Protein AF-A0A4Q3UJ31-F1 (afdb_monomer)

Sequence (170 aa):
MLLWTSIRQKPSNPGSFFPKKVISSENNRYTQAMNKKIKTLLQYLFFFCLGFFFVWLSVKDINKEEWLQIRYAIENARYYLIIPVFIILGLGHYVRALRWRLLMEPLGYHPKKANTFFAVMIGYLANQGVPRLGEVLKCTVLAKYEKIPADKLVGTIILERLI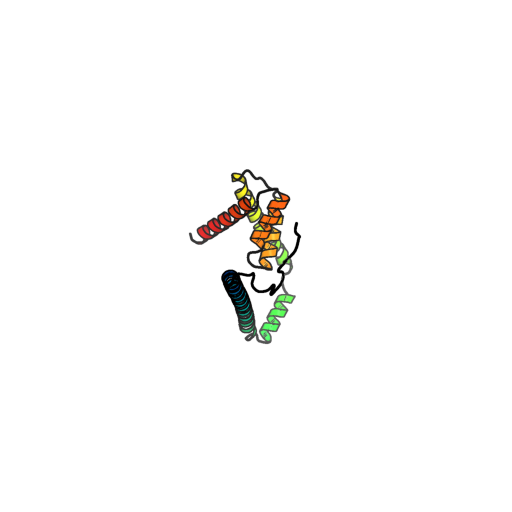DAVTLLI

Structure (mmCIF, N/CA/C/O backbone):
data_AF-A0A4Q3UJ31-F1
#
_entry.id   AF-A0A4Q3UJ31-F1
#
loop_
_atom_site.group_PDB
_atom_site.id
_atom_site.type_symbol
_atom_site.label_atom_id
_atom_site.label_alt_id
_atom_site.label_comp_id
_atom_site.label_asym_id
_atom_site.label_entity_id
_atom_site.label_seq_id
_atom_site.pdbx_PDB_ins_code
_atom_site.Cartn_x
_atom_site.Cartn_y
_atom_site.Cartn_z
_atom_site.occupancy
_atom_site.B_iso_or_equiv
_atom_site.auth_seq_id
_atom_site.auth_comp_id
_atom_site.auth_asym_id
_atom_site.auth_atom_id
_atom_site.pdbx_PDB_model_num
ATOM 1 N N . MET A 1 1 ? -59.713 -67.889 8.100 1.00 39.12 1 MET A N 1
ATOM 2 C CA . MET A 1 1 ? -60.122 -67.789 6.682 1.00 39.12 1 MET A CA 1
ATOM 3 C C . MET A 1 1 ? -59.987 -66.320 6.291 1.00 39.12 1 MET A C 1
ATOM 5 O O . MET A 1 1 ? -60.743 -65.537 6.828 1.00 39.12 1 MET A O 1
ATOM 9 N N . LEU A 1 2 ? -59.018 -65.813 5.530 1.00 38.25 2 LEU A N 1
ATOM 10 C CA . LEU A 1 2 ? -57.903 -66.335 4.733 1.00 38.25 2 LEU A CA 1
ATOM 11 C C . LEU A 1 2 ? -56.845 -65.199 4.629 1.00 38.25 2 LEU A C 1
ATOM 13 O O . LEU A 1 2 ? -57.231 -64.051 4.455 1.00 38.25 2 LEU A O 1
ATOM 17 N N . LEU A 1 3 ? -55.558 -65.558 4.771 1.00 36.31 3 LEU A N 1
ATOM 18 C CA . LEU A 1 3 ? -54.367 -65.134 3.990 1.00 36.31 3 LEU A CA 1
ATOM 19 C C . LEU A 1 3 ? -54.244 -63.648 3.569 1.00 36.31 3 LEU A C 1
ATOM 21 O O . LEU A 1 3 ? -55.050 -63.133 2.810 1.00 36.31 3 LEU A O 1
ATOM 25 N N . TRP A 1 4 ? -53.251 -62.878 4.033 1.00 32.59 4 TRP A N 1
ATOM 26 C CA . TRP A 1 4 ? -51.834 -62.889 3.600 1.00 32.59 4 TRP A CA 1
ATOM 27 C C . TRP A 1 4 ? -51.650 -62.925 2.068 1.00 32.59 4 TRP A C 1
ATOM 29 O O . TRP A 1 4 ? -51.884 -63.959 1.456 1.00 32.59 4 TRP A O 1
ATOM 39 N N . THR A 1 5 ? -51.194 -61.822 1.455 1.00 38.75 5 THR A N 1
ATOM 40 C CA . THR A 1 5 ? -49.964 -61.714 0.628 1.00 38.75 5 THR A CA 1
ATOM 41 C C . THR A 1 5 ? -50.018 -60.543 -0.362 1.00 38.75 5 THR A C 1
ATOM 43 O O . THR A 1 5 ? -50.982 -60.390 -1.091 1.00 38.75 5 THR A O 1
ATOM 46 N N . SER A 1 6 ? -48.904 -59.797 -0.410 1.00 41.00 6 SER A N 1
ATOM 47 C CA . SER A 1 6 ? -48.210 -59.311 -1.619 1.00 41.00 6 SER A CA 1
ATOM 48 C C . SER A 1 6 ? -49.030 -58.468 -2.615 1.00 41.00 6 SER A C 1
ATOM 50 O O . SER A 1 6 ? -50.024 -58.897 -3.172 1.00 41.00 6 SER A O 1
ATOM 52 N N . ILE A 1 7 ? -48.606 -57.260 -2.974 1.00 42.78 7 ILE A N 1
ATOM 53 C CA . ILE A 1 7 ? -47.451 -57.094 -3.859 1.00 42.78 7 ILE A CA 1
ATOM 54 C C . ILE A 1 7 ? -46.711 -55.797 -3.511 1.00 42.78 7 ILE A C 1
ATOM 56 O O . ILE A 1 7 ? -47.219 -54.686 -3.654 1.00 42.78 7 ILE A O 1
ATOM 60 N N . ARG A 1 8 ? -45.444 -55.962 -3.112 1.00 42.72 8 ARG A N 1
ATOM 61 C CA . ARG A 1 8 ? -44.407 -54.951 -3.320 1.00 42.72 8 ARG A CA 1
ATOM 62 C C . ARG A 1 8 ? -44.286 -54.726 -4.827 1.00 42.72 8 ARG A C 1
ATOM 64 O O . ARG A 1 8 ? -43.885 -55.647 -5.532 1.00 42.72 8 ARG A O 1
ATOM 71 N N . GLN A 1 9 ? -44.521 -53.511 -5.309 1.00 40.94 9 GLN A N 1
ATOM 72 C CA . GLN A 1 9 ? -43.901 -53.066 -6.555 1.00 40.94 9 GLN A CA 1
ATOM 73 C C . GLN A 1 9 ? -42.792 -52.064 -6.241 1.00 40.94 9 GLN A C 1
ATOM 75 O O . GLN A 1 9 ? -43.018 -50.902 -5.922 1.00 40.94 9 GLN A O 1
ATOM 80 N N . LYS A 1 10 ? -41.561 -52.555 -6.334 1.00 45.75 10 LYS A N 1
ATOM 81 C CA . LYS A 1 10 ? -40.359 -51.788 -6.669 1.00 45.75 10 LYS A CA 1
ATOM 82 C C . LYS A 1 10 ? -39.492 -52.736 -7.509 1.00 45.75 10 LYS A C 1
ATOM 84 O O . LYS A 1 10 ? -39.536 -53.931 -7.218 1.00 45.75 10 LYS A O 1
ATOM 89 N N . PRO A 1 11 ? -38.628 -52.275 -8.428 1.00 52.34 11 PRO A N 1
ATOM 90 C CA . PRO A 1 11 ? -38.456 -50.930 -8.983 1.00 52.34 11 PRO A CA 1
ATOM 91 C C . PRO A 1 11 ? -38.447 -50.937 -10.531 1.00 52.34 11 PRO A C 1
ATOM 93 O O . PRO A 1 11 ? -37.959 -51.875 -11.152 1.00 52.34 11 PRO A O 1
ATOM 96 N N . SER A 1 12 ? -38.856 -49.852 -11.188 1.00 42.66 12 SER A N 1
ATOM 97 C CA . SER A 1 12 ? -38.377 -49.596 -12.550 1.00 42.66 12 SER A CA 1
ATOM 98 C C . SER A 1 12 ? -38.102 -48.109 -12.749 1.00 42.66 12 SER A C 1
ATOM 100 O O . SER A 1 12 ? -38.980 -47.256 -12.690 1.00 42.66 12 SER A O 1
ATOM 102 N N . ASN A 1 13 ? -36.818 -47.850 -12.987 1.00 43.75 13 ASN A N 1
ATOM 103 C CA . ASN A 1 13 ? -36.200 -46.593 -13.382 1.00 43.75 13 ASN A CA 1
ATOM 104 C C . ASN A 1 13 ? -35.876 -45.578 -12.256 1.00 43.75 13 ASN A C 1
ATOM 106 O O . ASN A 1 13 ? -36.685 -44.707 -11.945 1.00 43.75 13 ASN A O 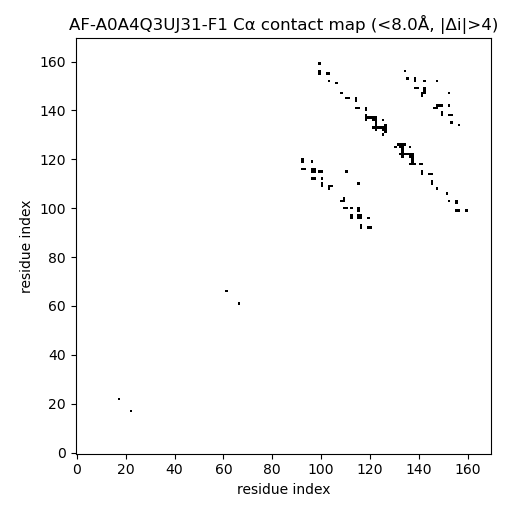1
ATOM 110 N N . PRO A 1 14 ? -34.652 -45.598 -11.685 1.00 45.78 14 PRO A N 1
ATOM 111 C CA . PRO A 1 14 ? -34.193 -44.545 -10.771 1.00 45.78 14 PRO A CA 1
ATOM 112 C C . PRO A 1 14 ? -33.984 -43.172 -11.454 1.00 45.78 14 PRO A C 1
ATOM 114 O O . PRO A 1 14 ? -33.621 -42.213 -10.781 1.00 45.78 14 PRO A O 1
ATOM 117 N N . GLY A 1 15 ? -34.217 -43.051 -12.769 1.00 52.56 15 GLY A N 1
ATOM 118 C CA . GLY A 1 15 ? -33.970 -41.829 -13.543 1.00 52.56 15 GLY A CA 1
ATOM 119 C C . GLY A 1 15 ? -35.148 -40.858 -13.716 1.00 52.56 15 GLY A C 1
ATOM 120 O O . GLY A 1 15 ? -34.935 -39.755 -14.209 1.00 52.56 15 GLY A O 1
ATOM 121 N N . SER A 1 16 ? -36.384 -41.216 -13.345 1.00 49.03 16 SER A N 1
ATOM 122 C CA . SER A 1 16 ? -37.581 -40.400 -13.650 1.00 49.03 16 SER A CA 1
ATOM 123 C C . SER A 1 16 ? -38.073 -39.510 -12.501 1.00 49.03 16 SER A C 1
ATOM 125 O O . SER A 1 16 ? -39.043 -38.774 -12.673 1.00 49.03 16 SER A O 1
ATOM 127 N N . PHE A 1 17 ? -37.412 -39.545 -11.339 1.00 56.72 17 PHE A N 1
ATOM 128 C CA . PHE A 1 17 ? -37.858 -38.822 -10.141 1.00 56.72 17 PHE A CA 1
ATOM 129 C C . PHE A 1 17 ? -37.422 -37.344 -10.096 1.00 56.72 17 PHE A C 1
ATOM 131 O O . PHE A 1 17 ? -37.878 -36.593 -9.237 1.00 56.72 17 PHE A O 1
ATOM 138 N N . PHE A 1 18 ? -36.567 -36.889 -11.019 1.00 58.03 18 PHE A N 1
ATOM 139 C CA . PHE A 1 18 ? -36.140 -35.488 -11.063 1.00 58.03 18 PHE A CA 1
ATOM 140 C C . PHE A 1 18 ? -37.039 -34.661 -11.999 1.00 58.03 18 PHE A C 1
ATOM 142 O O . PHE A 1 18 ? -37.102 -34.940 -13.200 1.00 58.03 18 PHE A O 1
ATOM 149 N N . PRO A 1 19 ? -37.734 -33.620 -11.501 1.00 59.00 19 PRO A N 1
ATOM 150 C CA . PRO A 1 19 ? -38.608 -32.800 -12.333 1.00 59.00 19 PRO A CA 1
ATOM 151 C C . PRO A 1 19 ? -37.794 -32.056 -13.404 1.00 59.00 19 PRO A C 1
ATOM 153 O O . PRO A 1 19 ? -36.854 -31.329 -13.084 1.00 59.00 19 PRO A O 1
ATOM 156 N N . LYS A 1 20 ? -38.194 -32.169 -14.684 1.00 62.59 20 LYS A N 1
ATOM 157 C CA . LYS A 1 20 ? -37.546 -31.504 -15.844 1.00 62.59 20 LYS A CA 1
ATOM 158 C C . LYS A 1 20 ? -37.253 -30.009 -15.626 1.00 62.59 20 LYS A C 1
ATOM 160 O O . LYS A 1 20 ? -36.272 -29.498 -16.155 1.00 62.59 20 LYS A O 1
ATOM 165 N N . LYS A 1 21 ? -38.076 -29.319 -14.826 1.00 59.28 21 LYS A N 1
ATOM 166 C CA . LYS A 1 21 ? -37.922 -27.894 -14.481 1.00 59.28 21 LYS A CA 1
ATOM 167 C C . LYS A 1 21 ? -36.679 -27.60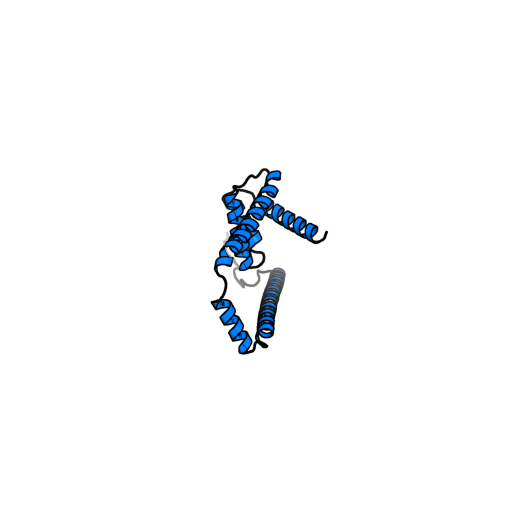7 -13.625 1.00 59.28 21 LYS A C 1
ATOM 169 O O . LYS A 1 21 ? -36.052 -26.563 -13.788 1.00 59.28 21 LYS A O 1
ATOM 174 N N . VAL A 1 22 ? -36.301 -28.534 -12.742 1.00 62.00 22 VAL A N 1
ATOM 175 C CA . VAL A 1 22 ? -35.076 -28.427 -11.933 1.00 62.00 22 VAL A CA 1
ATOM 176 C C . VAL A 1 22 ? -33.855 -28.606 -12.833 1.00 62.00 22 VAL A C 1
ATOM 178 O O . VAL A 1 22 ? -32.977 -27.746 -12.822 1.00 62.00 22 VAL A O 1
ATOM 181 N N . ILE A 1 23 ? -33.883 -29.604 -13.723 1.00 62.88 23 ILE A N 1
ATOM 182 C CA . ILE A 1 23 ? -32.808 -29.877 -14.692 1.00 62.88 23 ILE A CA 1
ATOM 183 C C . ILE A 1 23 ? -32.596 -28.686 -15.646 1.00 62.88 23 ILE A C 1
ATOM 185 O O . ILE A 1 23 ? -31.458 -28.291 -15.896 1.00 62.88 23 ILE A O 1
ATOM 189 N N . SER A 1 24 ? -33.666 -28.045 -16.143 1.00 63.03 24 SER A N 1
ATOM 190 C CA . SER A 1 24 ? -33.537 -26.853 -17.000 1.00 63.03 24 SER A CA 1
ATOM 191 C C . SER A 1 24 ? -32.997 -25.630 -16.251 1.00 63.03 24 SER A C 1
ATOM 193 O O . SER A 1 24 ? -32.257 -24.834 -16.828 1.00 63.03 24 SER A O 1
ATOM 195 N N . SER A 1 25 ? -33.353 -25.470 -14.970 1.00 65.94 25 SER A N 1
ATOM 196 C CA . SER A 1 25 ? -32.838 -24.377 -14.133 1.00 65.94 25 SER A CA 1
ATOM 197 C C . SER A 1 25 ? -31.356 -24.560 -13.801 1.00 65.94 25 SER A C 1
ATOM 199 O O . SER A 1 25 ? -30.590 -23.598 -13.846 1.00 65.94 25 SER A O 1
ATOM 201 N N . GLU A 1 26 ? -30.936 -25.802 -13.550 1.00 70.31 26 GLU A N 1
ATOM 202 C CA . GLU A 1 26 ? -29.541 -26.150 -13.324 1.00 70.31 26 GLU A CA 1
ATOM 203 C C . GLU A 1 26 ? -28.719 -25.954 -14.594 1.00 70.31 26 GLU A C 1
ATOM 205 O O . GLU A 1 26 ? -27.729 -25.227 -14.542 1.00 70.31 26 GLU A O 1
ATOM 210 N N . ASN A 1 27 ? -29.163 -26.475 -15.746 1.00 70.06 27 ASN A N 1
ATOM 211 C CA . ASN A 1 27 ? -28.469 -26.271 -17.024 1.00 70.06 27 ASN A CA 1
ATOM 212 C C . ASN A 1 27 ? -28.276 -24.785 -17.351 1.00 70.06 27 ASN A C 1
ATOM 214 O O . ASN A 1 27 ? -27.161 -24.381 -17.668 1.00 70.06 27 ASN A O 1
ATOM 218 N N . ASN A 1 28 ? -29.309 -23.949 -17.196 1.00 74.94 28 ASN A N 1
ATOM 219 C CA . ASN A 1 28 ? -29.184 -22.509 -17.446 1.00 74.94 28 ASN A CA 1
ATOM 220 C C . ASN A 1 28 ? -28.192 -21.838 -16.471 1.00 74.94 28 ASN A C 1
ATOM 222 O O . ASN A 1 28 ? -27.386 -20.994 -16.868 1.00 74.94 28 ASN A O 1
ATOM 226 N N . ARG A 1 29 ? -28.169 -22.270 -15.201 1.00 71.25 29 ARG A N 1
ATOM 227 C CA . ARG A 1 29 ? -27.199 -21.802 -14.197 1.00 71.25 29 ARG A CA 1
ATOM 228 C C . ARG A 1 29 ? -25.763 -22.218 -14.548 1.00 71.25 29 ARG A C 1
ATOM 230 O O . ARG A 1 29 ? -24.850 -21.407 -14.385 1.00 71.25 29 ARG A O 1
ATOM 237 N N . TYR A 1 30 ? -25.555 -23.428 -15.075 1.00 69.19 30 TYR A N 1
ATOM 238 C CA . TYR A 1 30 ? -24.246 -23.898 -15.548 1.00 69.19 30 TYR A CA 1
ATOM 239 C C . TYR A 1 30 ? -23.771 -23.130 -16.786 1.00 69.19 30 TYR A C 1
ATOM 241 O O . TYR A 1 30 ? -22.635 -22.651 -16.799 1.00 69.19 30 TYR A O 1
ATOM 249 N N . THR A 1 31 ? -24.627 -22.928 -17.792 1.00 74.81 31 THR A N 1
ATOM 250 C CA . THR A 1 31 ? -24.278 -22.150 -18.994 1.00 74.81 31 THR A CA 1
ATOM 251 C C . THR A 1 31 ? -23.951 -20.698 -18.638 1.00 74.81 31 THR A C 1
ATOM 253 O O . THR A 1 31 ? -22.974 -20.132 -19.134 1.00 74.81 31 THR A O 1
ATOM 256 N N . GLN A 1 32 ? -24.706 -20.100 -17.712 1.00 73.62 32 GLN A N 1
ATOM 257 C CA . GLN A 1 32 ? -24.445 -18.746 -17.227 1.00 73.62 32 GLN A CA 1
ATOM 258 C C . GLN A 1 32 ? -23.120 -18.656 -16.451 1.00 73.62 32 GLN A C 1
ATOM 260 O O . GLN A 1 32 ? -22.361 -17.702 -16.638 1.00 73.62 32 GLN A O 1
ATOM 265 N N . ALA A 1 33 ? -22.808 -19.643 -15.605 1.00 74.69 33 ALA A N 1
ATOM 266 C CA . ALA A 1 33 ? -21.546 -19.697 -14.869 1.00 74.69 33 ALA A CA 1
ATOM 267 C C . ALA A 1 33 ? -20.333 -19.891 -15.799 1.00 74.69 33 ALA A C 1
ATOM 269 O O . ALA A 1 33 ? -19.315 -19.220 -15.621 1.00 74.69 33 ALA A O 1
ATOM 270 N N . MET A 1 34 ? -20.448 -20.749 -16.817 1.00 79.81 34 MET A N 1
ATOM 271 C CA . MET A 1 34 ? -19.393 -20.980 -17.811 1.00 79.81 34 MET A CA 1
ATOM 272 C C . MET A 1 34 ? -19.126 -19.735 -18.664 1.00 79.81 34 MET A C 1
ATOM 274 O O . MET A 1 34 ? -17.974 -19.333 -18.808 1.00 79.81 34 MET A O 1
ATOM 278 N N . ASN A 1 35 ? -20.173 -19.049 -19.133 1.00 83.50 35 ASN A N 1
ATOM 279 C CA . ASN A 1 35 ? -20.022 -17.794 -19.877 1.00 83.50 35 ASN A CA 1
ATOM 280 C C . ASN A 1 35 ? -19.365 -16.685 -19.046 1.00 83.50 35 ASN A C 1
ATOM 282 O O . ASN A 1 35 ? -18.563 -15.919 -19.578 1.00 83.50 35 ASN A O 1
ATOM 286 N N . LYS A 1 36 ? -19.658 -16.602 -17.739 1.00 82.44 36 LYS A N 1
ATOM 287 C CA . LYS A 1 36 ? -18.967 -15.663 -16.839 1.00 82.44 36 LYS A CA 1
ATOM 288 C C . LYS A 1 36 ? -17.472 -15.972 -16.758 1.00 82.44 36 LYS A C 1
ATOM 290 O O . LYS A 1 36 ? -16.671 -15.066 -16.955 1.00 82.44 36 LYS A O 1
ATOM 295 N N . LYS A 1 37 ? -17.095 -17.240 -16.553 1.00 87.00 37 LYS A N 1
ATOM 296 C CA . LYS A 1 37 ? -15.683 -17.661 -16.502 1.00 87.00 37 LYS A CA 1
ATOM 297 C C . LYS A 1 37 ? -14.941 -17.385 -17.811 1.00 87.00 37 LYS A C 1
ATOM 299 O O . LYS A 1 37 ? -13.829 -16.873 -17.767 1.00 87.00 37 LYS A O 1
ATOM 304 N N . ILE A 1 38 ? -15.561 -17.670 -18.957 1.00 90.75 38 ILE A N 1
ATOM 305 C CA . ILE A 1 38 ? -14.970 -17.414 -20.281 1.00 90.75 38 ILE A CA 1
ATOM 306 C C . ILE A 1 38 ? -14.768 -15.915 -20.503 1.00 90.75 38 ILE A C 1
ATOM 308 O O . ILE A 1 38 ? -13.686 -15.506 -20.913 1.00 90.75 38 ILE A O 1
ATOM 312 N N . LYS A 1 39 ? -15.765 -15.081 -20.179 1.00 87.88 39 LYS A N 1
ATOM 313 C CA . LYS A 1 39 ? -15.624 -13.620 -20.264 1.00 87.88 39 LYS A CA 1
ATOM 314 C C . LYS A 1 39 ? -14.498 -13.107 -19.369 1.00 87.88 39 LYS A C 1
ATOM 316 O O . LYS A 1 39 ? -13.710 -12.283 -19.815 1.00 87.88 39 LYS A O 1
ATOM 321 N N . THR A 1 40 ? -14.389 -13.619 -18.144 1.00 87.00 40 THR A N 1
ATOM 322 C CA . THR A 1 40 ? -13.299 -13.268 -17.224 1.00 87.00 40 THR A CA 1
ATOM 323 C C . THR A 1 40 ? -11.932 -13.698 -17.763 1.00 87.00 40 THR A C 1
ATOM 325 O O . THR A 1 40 ? -10.993 -12.908 -17.726 1.00 87.00 40 THR A O 1
ATOM 328 N N . LEU A 1 41 ? -11.812 -14.910 -18.311 1.00 92.38 41 LEU A N 1
ATOM 329 C CA . LEU A 1 41 ? -10.567 -15.391 -18.914 1.00 92.38 41 LEU A CA 1
ATOM 330 C C . LEU A 1 41 ? -10.165 -14.543 -20.126 1.00 92.38 41 LEU A C 1
ATOM 332 O O . LEU A 1 41 ? -9.015 -14.124 -20.223 1.00 92.38 41 LEU A O 1
ATOM 336 N N . LEU A 1 42 ? -11.117 -14.250 -21.014 1.00 94.06 42 LEU A N 1
ATOM 337 C CA . LEU A 1 42 ? -10.894 -13.406 -22.185 1.00 94.06 42 LEU A CA 1
ATOM 338 C C . LEU A 1 42 ? -10.480 -11.988 -21.776 1.00 94.06 42 LEU A C 1
ATOM 340 O O . LEU A 1 42 ? -9.575 -11.419 -22.375 1.00 94.06 42 LEU A O 1
ATOM 344 N N . GLN A 1 43 ? -11.099 -11.437 -20.730 1.00 89.88 43 GLN A N 1
ATOM 345 C CA . GLN A 1 43 ? -10.739 -10.138 -20.170 1.00 89.88 43 GLN A CA 1
ATOM 346 C C . GLN A 1 43 ? -9.300 -10.136 -19.636 1.00 89.88 43 GLN A C 1
ATOM 348 O O . GLN A 1 43 ? -8.540 -9.225 -19.956 1.00 89.88 43 GLN A O 1
ATOM 353 N N . TYR A 1 44 ? -8.901 -11.150 -18.861 1.00 90.19 44 TYR A N 1
ATOM 354 C CA . TYR A 1 44 ? -7.520 -11.258 -18.381 1.00 90.19 44 TYR A CA 1
ATOM 355 C C . TYR A 1 44 ? -6.522 -11.417 -19.527 1.00 90.19 44 TYR A C 1
ATOM 357 O O . TYR A 1 44 ? -5.497 -10.739 -19.524 1.00 90.19 44 TYR A O 1
ATOM 365 N N . LEU A 1 45 ? -6.834 -12.251 -20.524 1.00 94.31 45 LEU A N 1
ATOM 366 C CA . LEU A 1 45 ? -5.984 -12.438 -21.699 1.00 94.31 45 LEU A CA 1
ATOM 367 C C . LEU A 1 45 ? -5.834 -11.134 -22.488 1.00 94.31 45 LEU A C 1
ATOM 369 O O . LEU A 1 45 ? -4.725 -10.770 -22.861 1.00 94.31 45 LEU A O 1
ATOM 373 N N . PHE A 1 46 ? -6.930 -10.401 -22.682 1.00 94.31 46 PHE A N 1
ATOM 374 C CA . PHE A 1 46 ? -6.918 -9.099 -23.337 1.00 94.31 46 PHE A CA 1
ATOM 375 C C . PHE A 1 46 ? -5.996 -8.109 -22.614 1.00 94.31 46 PHE A C 1
ATOM 377 O O . PHE A 1 46 ? -5.127 -7.522 -23.253 1.00 94.31 46 PHE A O 1
ATOM 384 N N . PHE A 1 47 ? -6.119 -7.961 -21.287 1.00 92.81 47 PHE A N 1
ATOM 385 C CA . PHE A 1 47 ? -5.228 -7.083 -20.516 1.00 92.81 47 PHE A CA 1
ATOM 386 C C . PHE A 1 47 ? -3.770 -7.547 -20.543 1.00 92.81 47 PHE A C 1
ATOM 388 O O . PHE A 1 47 ? -2.867 -6.714 -20.581 1.00 92.81 47 PHE A O 1
ATOM 395 N N . PHE A 1 48 ? -3.531 -8.857 -20.558 1.00 92.56 48 PHE A N 1
ATOM 396 C CA . PHE A 1 48 ? -2.184 -9.410 -20.643 1.00 92.56 48 PHE A CA 1
ATOM 397 C C . PHE A 1 48 ? -1.536 -9.123 -22.006 1.00 92.56 48 PHE A C 1
ATOM 399 O O . PHE A 1 48 ? -0.420 -8.609 -22.061 1.00 92.56 48 PHE A O 1
ATOM 406 N N . CYS A 1 49 ? -2.257 -9.370 -23.105 1.00 94.81 49 CYS A N 1
ATOM 407 C CA . CYS A 1 49 ? -1.816 -9.025 -24.458 1.00 94.81 49 CYS A CA 1
ATOM 408 C C . CYS A 1 49 ? -1.593 -7.520 -24.611 1.00 94.81 49 CYS A C 1
ATOM 410 O O . CYS A 1 49 ? -0.595 -7.108 -25.195 1.00 94.81 49 CYS A O 1
ATOM 412 N N . LEU A 1 50 ? -2.486 -6.702 -24.051 1.00 95.50 50 LEU A N 1
ATOM 413 C CA . LEU A 1 50 ? -2.349 -5.249 -24.053 1.00 95.50 50 LEU A CA 1
ATOM 414 C C . LEU A 1 50 ? -1.090 -4.800 -23.293 1.00 95.50 50 LEU A C 1
ATOM 416 O O . LEU A 1 50 ? -0.362 -3.935 -23.770 1.00 95.50 50 LEU A O 1
ATOM 420 N N . GLY A 1 51 ? -0.792 -5.419 -22.146 1.00 92.62 51 GLY A N 1
ATOM 421 C CA . GLY A 1 51 ? 0.443 -5.173 -21.400 1.00 92.62 51 GLY A CA 1
ATOM 422 C C . GLY A 1 51 ? 1.690 -5.523 -22.211 1.00 92.62 51 GLY A C 1
ATOM 423 O O . GLY A 1 51 ? 2.603 -4.706 -22.322 1.00 92.62 51 GLY A O 1
ATOM 424 N N . PHE A 1 52 ? 1.707 -6.698 -22.845 1.00 94.94 52 PHE A N 1
ATOM 425 C CA . PHE A 1 52 ? 2.821 -7.113 -23.701 1.00 94.94 52 PHE A CA 1
ATOM 426 C C . PHE A 1 52 ? 2.997 -6.184 -24.908 1.00 94.94 52 PHE A C 1
ATOM 428 O O . PHE A 1 52 ? 4.119 -5.828 -25.259 1.00 94.94 52 PHE A O 1
ATOM 435 N N . PHE A 1 53 ? 1.890 -5.740 -25.503 1.00 95.69 53 PHE A N 1
ATOM 436 C CA . PHE A 1 53 ? 1.891 -4.770 -26.591 1.00 95.69 53 PHE A CA 1
ATOM 437 C C . PHE A 1 53 ? 2.537 -3.442 -26.175 1.00 95.69 53 PHE A C 1
ATOM 439 O O . PHE A 1 53 ? 3.378 -2.933 -26.910 1.00 95.69 53 PHE A O 1
ATOM 446 N N . PHE A 1 54 ? 2.221 -2.908 -24.989 1.00 95.12 54 PHE A N 1
ATOM 447 C CA . PHE A 1 54 ? 2.857 -1.683 -24.490 1.00 95.12 54 PHE A CA 1
ATOM 448 C C . PHE A 1 54 ? 4.342 -1.862 -24.171 1.00 95.12 54 PHE A C 1
ATOM 450 O O . PHE A 1 54 ? 5.135 -0.973 -24.473 1.00 95.12 54 PHE A O 1
ATOM 457 N N . VAL A 1 55 ? 4.741 -3.008 -23.611 1.00 92.00 55 VAL A N 1
ATOM 458 C CA . VAL A 1 55 ? 6.163 -3.315 -23.386 1.00 92.00 55 VAL A CA 1
ATOM 459 C C . VAL A 1 55 ? 6.909 -3.387 -24.716 1.00 92.00 55 VAL A C 1
ATOM 461 O O . VAL A 1 55 ? 7.961 -2.773 -24.863 1.00 92.00 55 VAL A O 1
ATOM 464 N N . TRP A 1 56 ? 6.346 -4.075 -25.710 1.00 94.31 56 TRP A N 1
ATOM 465 C CA . TRP A 1 56 ? 6.924 -4.137 -27.049 1.00 94.31 56 TRP A CA 1
ATOM 466 C C . TRP A 1 56 ? 7.019 -2.748 -27.690 1.00 94.31 56 TRP A C 1
ATOM 468 O O . TRP A 1 56 ? 8.069 -2.396 -28.222 1.00 94.31 56 TRP A O 1
ATOM 478 N N . LEU A 1 57 ? 5.969 -1.931 -27.575 1.00 93.12 57 LEU A N 1
ATOM 479 C CA . LEU A 1 57 ? 5.958 -0.556 -28.075 1.00 93.12 57 LEU A CA 1
ATOM 480 C C . LEU A 1 57 ? 7.031 0.304 -27.395 1.00 93.12 57 LEU A C 1
ATOM 482 O O . LEU A 1 57 ? 7.658 1.111 -28.067 1.00 93.12 57 LEU A O 1
ATOM 486 N N . SER A 1 58 ? 7.281 0.098 -26.100 1.00 90.50 58 SER A N 1
ATOM 487 C CA . SER A 1 58 ? 8.319 0.818 -25.357 1.00 90.50 58 SER A CA 1
ATOM 488 C C . SER A 1 58 ? 9.744 0.379 -25.705 1.00 90.50 58 SER A C 1
ATOM 490 O O . SER A 1 58 ? 10.665 1.163 -25.507 1.00 90.50 58 SER A O 1
ATOM 492 N N . VAL A 1 59 ? 9.948 -0.865 -26.152 1.00 89.19 59 VAL A N 1
ATOM 493 C CA . VAL A 1 59 ? 11.291 -1.445 -26.347 1.00 89.19 59 VAL A CA 1
ATOM 494 C C . VAL A 1 59 ? 11.719 -1.474 -27.816 1.00 89.19 59 VAL A C 1
ATOM 496 O O . VAL A 1 59 ? 12.915 -1.457 -28.095 1.00 89.19 59 VAL A O 1
ATOM 499 N N . LYS A 1 60 ? 10.774 -1.502 -28.765 1.00 88.00 60 LYS A N 1
ATOM 500 C CA . LYS A 1 60 ? 11.072 -1.672 -30.199 1.00 88.00 60 LYS A CA 1
ATOM 501 C C . LYS A 1 60 ? 11.979 -0.582 -30.788 1.00 88.00 60 LYS A C 1
ATOM 503 O O . LYS A 1 60 ? 12.692 -0.866 -31.743 1.00 88.00 60 LYS A O 1
ATOM 508 N N . ASP A 1 61 ? 11.943 0.625 -30.223 1.00 85.12 61 ASP A N 1
ATOM 509 C CA . ASP A 1 61 ? 12.673 1.789 -30.735 1.00 85.12 61 ASP A CA 1
ATOM 510 C C . ASP A 1 61 ? 14.010 2.013 -29.998 1.00 85.12 61 ASP A C 1
ATOM 512 O O . ASP A 1 61 ? 14.736 2.943 -30.336 1.00 85.12 61 ASP A O 1
ATOM 516 N N . ILE A 1 62 ? 14.365 1.153 -29.026 1.00 85.19 62 ILE A N 1
ATOM 517 C CA . ILE A 1 62 ? 15.593 1.304 -28.232 1.00 85.19 62 ILE A CA 1
ATOM 518 C C . ILE A 1 62 ? 16.815 0.886 -29.057 1.00 85.19 62 ILE A C 1
ATOM 520 O O . ILE A 1 62 ? 17.000 -0.291 -29.386 1.00 85.19 62 ILE A O 1
ATOM 524 N N . ASN A 1 63 ? 17.694 1.842 -29.345 1.00 88.38 63 ASN A N 1
ATOM 525 C CA . ASN A 1 63 ? 18.923 1.622 -30.100 1.00 88.38 63 ASN A CA 1
ATOM 526 C C . ASN A 1 63 ? 20.079 1.116 -29.203 1.00 88.38 63 ASN A C 1
ATOM 528 O O . ASN A 1 63 ? 19.996 1.109 -27.972 1.00 88.38 63 ASN A O 1
ATOM 532 N N . LYS A 1 64 ? 21.204 0.698 -29.805 1.00 84.19 64 LYS A N 1
ATOM 533 C CA . LYS A 1 64 ? 22.378 0.187 -29.057 1.00 84.19 64 LYS A CA 1
ATOM 534 C C . LYS A 1 64 ? 22.992 1.227 -28.108 1.00 84.19 64 LYS A C 1
ATOM 536 O O . LYS A 1 64 ? 23.423 0.866 -27.016 1.00 84.19 64 LYS A O 1
ATOM 541 N N . GLU A 1 65 ? 22.995 2.497 -28.506 1.00 85.06 65 GLU A N 1
ATOM 542 C CA . GLU A 1 65 ? 23.509 3.611 -27.696 1.00 85.06 65 GLU A CA 1
ATOM 543 C C . GLU A 1 65 ? 22.652 3.866 -26.446 1.00 85.06 65 GLU A C 1
ATOM 545 O O . GLU A 1 65 ? 23.174 4.042 -25.349 1.00 85.06 65 GLU A O 1
ATOM 550 N N . GLU A 1 66 ? 21.326 3.808 -26.571 1.00 86.00 66 GLU A N 1
ATOM 551 C CA . GLU A 1 66 ? 20.407 3.977 -25.436 1.00 86.00 66 GLU A CA 1
ATOM 552 C C . GLU A 1 66 ? 20.531 2.814 -24.447 1.00 86.00 66 GLU A C 1
ATOM 554 O O . GLU A 1 66 ? 20.520 3.015 -23.234 1.00 86.00 66 GLU A O 1
ATOM 559 N N . TRP A 1 67 ? 20.756 1.597 -24.949 1.00 87.00 67 TRP A N 1
ATOM 560 C CA . TRP A 1 67 ? 21.083 0.443 -24.111 1.00 87.00 67 TRP A CA 1
ATOM 561 C C . TRP A 1 67 ? 22.362 0.643 -23.289 1.00 87.00 67 TRP A C 1
ATOM 563 O O . TRP A 1 67 ? 22.404 0.255 -22.117 1.00 87.00 67 TRP A O 1
ATOM 573 N N . LEU A 1 68 ? 23.397 1.254 -23.876 1.00 89.19 68 LEU A N 1
ATOM 574 C CA . LEU A 1 68 ? 24.627 1.605 -23.161 1.00 89.19 68 LEU A CA 1
ATOM 575 C C . LEU A 1 68 ? 24.365 2.681 -22.103 1.00 89.19 68 LEU A C 1
ATOM 577 O O . LEU A 1 68 ? 24.838 2.542 -20.975 1.00 89.19 68 LEU A O 1
ATOM 581 N N . GLN A 1 69 ? 23.555 3.694 -22.419 1.00 88.81 69 GLN A N 1
ATOM 582 C CA . GLN A 1 69 ? 23.163 4.727 -21.456 1.00 88.81 69 GLN A CA 1
ATOM 583 C C . GLN A 1 69 ? 22.371 4.153 -20.276 1.00 88.81 69 GLN A C 1
ATOM 585 O O . GLN A 1 69 ? 22.642 4.515 -19.132 1.00 88.81 69 GLN A O 1
ATOM 590 N N . ILE A 1 70 ? 21.444 3.218 -20.517 1.00 87.31 70 ILE A N 1
ATOM 591 C CA . ILE A 1 70 ? 20.685 2.540 -19.453 1.00 87.31 70 ILE A CA 1
ATOM 592 C C . ILE A 1 70 ? 21.631 1.763 -18.534 1.00 87.31 70 ILE A C 1
ATOM 594 O O . ILE A 1 70 ? 21.533 1.879 -17.312 1.00 87.31 70 ILE A O 1
ATOM 598 N N . ARG A 1 71 ? 22.575 0.997 -19.097 1.00 88.81 71 ARG A N 1
ATOM 599 C CA . ARG A 1 71 ? 23.568 0.259 -18.296 1.00 88.81 71 ARG A CA 1
ATOM 600 C C . ARG A 1 71 ? 24.440 1.199 -17.475 1.00 88.81 71 ARG A C 1
ATOM 602 O O . ARG A 1 71 ? 24.572 1.000 -16.271 1.00 88.81 71 ARG A O 1
ATOM 609 N N . TYR A 1 72 ? 24.952 2.256 -18.101 1.00 91.12 72 TYR A N 1
ATOM 610 C CA . TYR A 1 72 ? 25.751 3.269 -17.423 1.00 91.12 72 TYR A CA 1
ATOM 611 C C . TYR A 1 72 ? 24.970 3.947 -16.287 1.00 91.12 72 TYR A C 1
ATOM 613 O O . TYR A 1 72 ? 25.518 4.157 -15.205 1.00 91.12 72 TYR A O 1
ATOM 621 N N . ALA A 1 73 ? 23.686 4.251 -16.497 1.00 88.62 73 ALA A N 1
ATOM 622 C CA . ALA A 1 73 ? 22.821 4.854 -15.487 1.00 88.62 73 ALA A CA 1
ATOM 623 C C . ALA A 1 73 ? 22.572 3.926 -14.289 1.00 88.62 73 ALA A C 1
ATOM 625 O O . ALA A 1 73 ? 22.510 4.409 -13.160 1.00 88.62 73 ALA A O 1
ATOM 626 N N . ILE A 1 74 ? 22.456 2.613 -14.514 1.00 87.94 74 ILE A N 1
ATOM 627 C CA . ILE A 1 74 ? 22.314 1.618 -13.440 1.00 87.94 74 ILE A CA 1
ATOM 628 C C . ILE A 1 74 ? 23.630 1.478 -12.660 1.00 87.94 74 ILE A C 1
ATOM 630 O O . ILE A 1 74 ? 23.617 1.490 -11.430 1.00 87.94 74 ILE A O 1
ATOM 634 N N . GLU A 1 75 ? 24.774 1.397 -13.340 1.00 88.94 75 GLU A N 1
ATOM 635 C CA . GLU A 1 75 ? 26.085 1.261 -12.685 1.00 88.94 75 GLU A CA 1
ATOM 636 C C . GLU A 1 75 ? 26.471 2.509 -11.878 1.00 88.94 75 GLU A C 1
ATOM 638 O O . GLU A 1 75 ? 26.963 2.396 -10.757 1.00 88.94 75 GLU A O 1
ATOM 643 N N . ASN A 1 76 ? 26.178 3.701 -12.404 1.00 89.56 76 ASN A N 1
ATOM 644 C CA . ASN A 1 76 ? 26.469 4.982 -11.751 1.00 89.56 76 ASN A CA 1
ATOM 645 C C . ASN A 1 76 ? 25.304 5.502 -10.895 1.00 89.56 76 ASN A C 1
ATOM 647 O O . ASN A 1 76 ? 25.313 6.659 -10.455 1.00 89.56 76 ASN A O 1
ATOM 651 N N . ALA A 1 77 ? 24.285 4.671 -10.659 1.00 87.12 77 ALA A N 1
ATOM 652 C CA . ALA A 1 77 ? 23.149 5.051 -9.842 1.00 87.12 77 ALA A CA 1
ATOM 653 C C . ALA A 1 77 ? 23.609 5.413 -8.425 1.00 87.12 77 ALA A C 1
ATOM 655 O O . ALA A 1 77 ? 24.393 4.725 -7.773 1.00 87.12 77 ALA A O 1
ATOM 656 N N . ARG A 1 78 ? 23.081 6.520 -7.908 1.00 89.75 78 ARG A N 1
ATOM 657 C CA . ARG A 1 78 ? 23.372 6.998 -6.555 1.00 89.75 78 ARG A CA 1
ATOM 658 C C . ARG A 1 78 ? 22.546 6.212 -5.538 1.00 89.75 78 ARG A C 1
ATOM 660 O O . ARG A 1 78 ? 21.526 6.696 -5.056 1.00 89.75 78 ARG A O 1
ATOM 667 N N . TYR A 1 79 ? 22.992 5.005 -5.196 1.00 86.94 79 TYR A N 1
ATOM 668 C CA . TYR A 1 79 ? 22.275 4.087 -4.297 1.00 86.94 79 TYR A CA 1
ATOM 669 C C . TYR A 1 79 ? 21.954 4.679 -2.916 1.00 86.94 79 TYR A C 1
ATOM 671 O O . TYR A 1 79 ? 20.966 4.300 -2.297 1.00 86.94 79 TYR A O 1
ATOM 679 N N . TYR A 1 80 ? 22.716 5.668 -2.445 1.00 90.50 80 TYR A N 1
ATOM 680 C CA . TYR A 1 80 ? 22.420 6.373 -1.193 1.00 90.50 80 TYR A CA 1
ATOM 681 C C . TYR A 1 80 ? 21.079 7.126 -1.210 1.00 90.50 80 TYR A C 1
ATOM 683 O O . TYR A 1 80 ? 20.492 7.330 -0.151 1.00 90.50 80 TYR A O 1
ATOM 691 N N . LEU A 1 81 ? 20.551 7.487 -2.388 1.00 91.25 81 LEU A N 1
ATOM 692 C CA . LEU A 1 81 ? 19.230 8.114 -2.533 1.00 91.25 81 LEU A CA 1
ATOM 693 C C . LEU A 1 81 ? 18.077 7.160 -2.198 1.00 91.25 81 LEU A C 1
ATOM 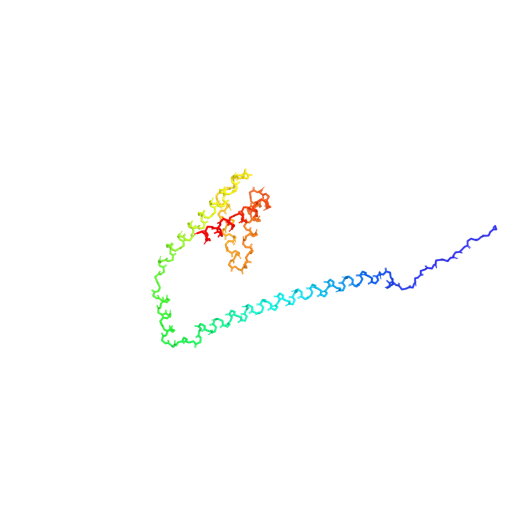695 O O . LEU A 1 81 ? 16.967 7.608 -1.923 1.00 91.25 81 LEU A O 1
ATOM 699 N N . ILE A 1 82 ? 18.331 5.852 -2.160 1.00 91.75 82 ILE A N 1
ATOM 700 C CA . ILE A 1 82 ? 17.328 4.854 -1.782 1.00 91.75 82 ILE A CA 1
ATOM 701 C C . ILE A 1 82 ? 16.893 5.062 -0.323 1.00 91.75 82 ILE A C 1
ATOM 703 O O . ILE A 1 82 ? 15.709 4.960 -0.008 1.00 91.75 82 ILE A O 1
ATOM 707 N N . ILE A 1 83 ? 17.821 5.433 0.562 1.00 93.06 83 ILE A N 1
ATOM 708 C CA . ILE A 1 83 ? 17.558 5.631 1.994 1.00 93.06 83 ILE A CA 1
ATOM 709 C C . ILE A 1 83 ? 16.486 6.712 2.243 1.00 93.06 83 ILE A C 1
ATOM 711 O O . ILE A 1 83 ? 15.461 6.387 2.848 1.00 93.06 83 ILE A O 1
ATOM 715 N N . PRO A 1 84 ? 16.639 7.971 1.776 1.00 94.12 84 PRO A N 1
ATOM 716 C CA . PRO A 1 84 ? 15.612 8.992 1.978 1.00 94.12 84 PRO A CA 1
ATOM 717 C C . PRO A 1 84 ? 14.290 8.637 1.289 1.00 94.12 84 PRO A C 1
ATOM 719 O O . PRO A 1 84 ? 13.232 8.948 1.831 1.00 94.12 84 PRO A O 1
ATOM 722 N N . VAL A 1 85 ? 14.317 7.928 0.153 1.00 93.69 85 VAL A N 1
ATOM 723 C CA . VAL A 1 85 ? 13.098 7.454 -0.524 1.00 93.69 85 VAL A CA 1
ATOM 724 C C . VAL A 1 85 ? 12.312 6.489 0.365 1.00 93.69 85 VAL A C 1
ATOM 726 O O . VAL A 1 85 ? 11.113 6.688 0.567 1.00 93.69 85 VAL A O 1
ATOM 729 N N . PHE A 1 86 ? 12.971 5.489 0.958 1.00 93.62 86 PHE A N 1
ATOM 730 C CA . PHE A 1 86 ? 12.320 4.565 1.892 1.00 93.62 86 PHE A CA 1
ATOM 731 C C . PHE A 1 86 ? 11.803 5.270 3.147 1.00 93.62 86 PHE A C 1
ATOM 733 O O . PHE A 1 86 ? 10.719 4.931 3.621 1.00 93.62 86 PHE A O 1
ATOM 740 N N . ILE A 1 87 ? 12.531 6.264 3.663 1.00 94.81 87 ILE A N 1
ATOM 741 C CA . ILE A 1 87 ? 12.088 7.052 4.822 1.00 94.81 87 ILE A CA 1
ATOM 742 C C . ILE A 1 87 ? 10.810 7.825 4.486 1.00 94.81 87 ILE A C 1
ATOM 744 O O . ILE A 1 87 ? 9.824 7.717 5.212 1.00 94.81 87 ILE A O 1
ATOM 748 N N . ILE A 1 88 ? 10.791 8.562 3.373 1.00 95.38 88 ILE A N 1
ATOM 749 C CA . ILE A 1 88 ? 9.626 9.356 2.955 1.00 95.38 88 ILE A CA 1
ATOM 750 C C . ILE A 1 88 ? 8.425 8.445 2.675 1.00 95.38 88 ILE A C 1
ATOM 752 O O . ILE A 1 88 ? 7.317 8.731 3.131 1.00 95.38 88 ILE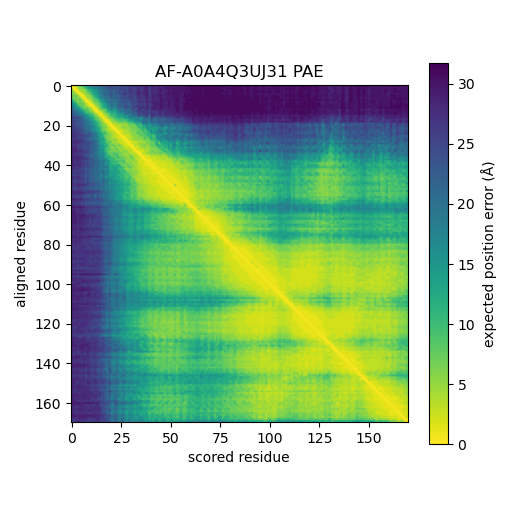 A O 1
ATOM 756 N N . LEU A 1 89 ? 8.635 7.319 1.984 1.00 93.25 89 LEU A N 1
ATOM 757 C CA . LEU A 1 89 ? 7.587 6.324 1.736 1.00 93.25 89 LEU A CA 1
ATOM 758 C C . LEU A 1 89 ? 7.046 5.743 3.045 1.00 93.25 89 LEU A C 1
ATOM 760 O O . LEU A 1 89 ? 5.832 5.721 3.255 1.00 93.25 89 LEU A O 1
ATOM 764 N N . GLY A 1 90 ? 7.934 5.311 3.943 1.00 92.94 90 GLY A N 1
ATOM 765 C CA . GLY A 1 90 ? 7.571 4.753 5.243 1.00 92.94 90 GLY A CA 1
ATOM 766 C C . GLY A 1 90 ? 6.766 5.738 6.088 1.00 92.94 90 GLY A C 1
ATOM 767 O O . GLY A 1 90 ? 5.700 5.386 6.597 1.00 92.94 90 GLY A O 1
ATOM 768 N N . LEU A 1 91 ? 7.214 6.994 6.164 1.00 93.94 91 LEU A N 1
ATOM 769 C CA . LEU A 1 91 ? 6.493 8.071 6.843 1.00 93.94 91 LEU A CA 1
ATOM 770 C C . LEU A 1 91 ? 5.134 8.345 6.191 1.00 93.94 91 LEU A C 1
ATOM 772 O O . LEU A 1 91 ? 4.133 8.460 6.897 1.00 93.94 91 LEU A O 1
ATOM 776 N N . GLY A 1 92 ? 5.061 8.371 4.859 1.00 93.62 92 GLY A N 1
ATOM 777 C CA . GLY A 1 92 ? 3.802 8.528 4.132 1.00 93.62 92 GLY A CA 1
ATOM 778 C C . GLY A 1 92 ? 2.796 7.423 4.467 1.00 93.62 92 GLY A C 1
ATOM 779 O O . GLY A 1 92 ? 1.622 7.694 4.724 1.00 93.62 92 GLY A O 1
ATOM 780 N N . HIS A 1 93 ? 3.246 6.170 4.541 1.00 92.56 93 HIS A N 1
ATOM 781 C CA . HIS A 1 93 ? 2.397 5.054 4.960 1.00 92.56 93 HIS A CA 1
ATOM 782 C C . HIS A 1 93 ? 2.015 5.112 6.442 1.00 92.56 93 HIS A C 1
ATOM 784 O O . HIS A 1 93 ? 0.887 4.762 6.796 1.00 92.56 93 HIS A O 1
ATOM 790 N N . TYR A 1 94 ? 2.910 5.601 7.298 1.00 93.56 94 TYR A N 1
ATOM 791 C CA . TYR A 1 94 ? 2.635 5.795 8.717 1.00 93.56 94 TYR A CA 1
ATOM 792 C C . TYR A 1 94 ? 1.552 6.853 8.959 1.00 93.56 94 TYR A C 1
ATOM 794 O O . TYR A 1 94 ? 0.596 6.596 9.692 1.00 93.56 94 TYR A O 1
ATOM 802 N N . VAL A 1 95 ? 1.628 8.000 8.277 1.00 92.94 95 VAL A N 1
ATOM 803 C CA . VAL A 1 95 ? 0.594 9.049 8.341 1.00 92.94 95 VAL A CA 1
ATOM 804 C C . VAL A 1 95 ? -0.761 8.510 7.882 1.00 92.94 95 VAL A C 1
ATOM 806 O O . VAL A 1 95 ? -1.773 8.743 8.542 1.00 92.94 95 VAL A O 1
ATOM 809 N N . ARG A 1 96 ? -0.795 7.716 6.804 1.00 89.75 96 ARG A N 1
ATOM 810 C CA . ARG A 1 96 ? -2.039 7.072 6.347 1.00 89.75 96 ARG A CA 1
ATOM 811 C C . ARG A 1 96 ? -2.610 6.110 7.387 1.00 89.75 96 ARG A C 1
ATOM 813 O O . ARG A 1 96 ? -3.817 6.118 7.614 1.00 89.75 96 ARG A O 1
ATOM 820 N N . ALA A 1 97 ? -1.765 5.327 8.056 1.00 91.81 97 ALA A N 1
ATOM 821 C CA . ALA A 1 97 ? -2.207 4.444 9.132 1.00 91.81 97 ALA A CA 1
ATOM 822 C C . ALA A 1 97 ? -2.778 5.224 10.328 1.00 91.81 97 ALA A C 1
ATOM 824 O O . ALA A 1 97 ? -3.804 4.833 10.880 1.00 91.81 97 ALA A O 1
ATOM 825 N N . LEU A 1 98 ? -2.163 6.351 10.699 1.00 91.94 98 LEU A N 1
ATOM 826 C CA . LEU A 1 98 ? -2.683 7.230 11.748 1.00 91.94 98 LEU A CA 1
ATOM 827 C C . LEU A 1 98 ? -4.024 7.860 11.367 1.00 91.94 98 LEU A C 1
ATOM 829 O O . LEU A 1 98 ? -4.931 7.885 12.197 1.00 91.94 98 LEU A O 1
ATOM 833 N N . ARG A 1 99 ? -4.174 8.318 10.120 1.00 90.69 99 ARG A N 1
ATOM 834 C CA . ARG A 1 99 ? -5.449 8.833 9.609 1.00 90.69 99 ARG A CA 1
ATOM 835 C C . ARG A 1 99 ? -6.534 7.764 9.677 1.00 90.69 99 ARG A C 1
ATOM 837 O O . ARG A 1 99 ? -7.613 8.021 10.193 1.00 90.69 99 ARG A O 1
ATOM 844 N N . TRP A 1 100 ? -6.240 6.548 9.220 1.00 89.88 100 TRP A N 1
ATOM 845 C CA . TRP A 1 100 ? -7.204 5.450 9.276 1.00 89.88 100 TRP A CA 1
ATOM 846 C C . TRP A 1 100 ? -7.584 5.088 10.719 1.00 89.88 100 TRP A C 1
ATOM 848 O O . TRP A 1 100 ? -8.751 4.832 10.996 1.00 89.88 100 TRP A O 1
ATOM 858 N N . ARG A 1 101 ? -6.635 5.169 11.662 1.00 89.19 101 ARG A N 1
ATOM 859 C CA . ARG A 1 101 ? -6.911 5.046 13.103 1.00 89.19 101 ARG A CA 1
ATOM 860 C C . ARG A 1 101 ? -7.868 6.134 13.605 1.00 89.19 101 ARG A C 1
ATOM 862 O O . ARG A 1 101 ? -8.771 5.823 14.372 1.00 89.19 101 ARG A O 1
ATOM 869 N N . LEU A 1 102 ? -7.685 7.382 13.169 1.00 88.88 102 LEU A N 1
ATOM 870 C CA . LEU A 1 102 ? -8.550 8.511 13.533 1.00 88.88 102 LEU A CA 1
ATOM 871 C C . LEU A 1 102 ? -9.994 8.298 13.046 1.00 88.88 102 LEU A C 1
ATOM 873 O O . LEU A 1 102 ? -10.933 8.627 13.758 1.00 88.88 102 LEU A O 1
ATOM 877 N N . LEU A 1 103 ? -10.191 7.668 11.881 1.00 86.56 103 LEU A N 1
ATOM 878 C CA . LEU A 1 103 ? -11.532 7.302 11.397 1.00 86.56 103 LEU A CA 1
ATOM 879 C C . LEU A 1 103 ? -12.229 6.234 12.264 1.00 86.56 103 LEU A C 1
ATOM 881 O O . LEU A 1 103 ? -13.445 6.080 12.169 1.00 86.56 103 LEU A O 1
ATOM 885 N N . MET A 1 104 ? -11.492 5.490 13.095 1.00 86.88 104 MET A N 1
ATOM 886 C CA . MET A 1 104 ? -12.056 4.465 13.989 1.00 86.88 104 MET A CA 1
ATOM 887 C C . MET A 1 104 ? -12.409 4.994 15.379 1.00 86.88 104 MET A C 1
ATOM 889 O O . MET A 1 104 ? -13.244 4.407 16.062 1.00 86.88 104 MET A O 1
ATOM 893 N N . GLU A 1 105 ? -11.829 6.123 15.772 1.00 86.06 105 GLU A N 1
ATOM 894 C CA . GLU A 1 105 ? -12.129 6.817 17.022 1.00 86.06 105 GLU A CA 1
ATOM 895 C C . GLU A 1 105 ? -13.626 7.147 17.208 1.00 86.06 105 GLU A C 1
ATOM 897 O O . GLU A 1 105 ? -14.167 6.786 18.255 1.00 86.06 105 GLU A O 1
ATOM 902 N N . PRO A 1 106 ? -14.365 7.690 16.214 1.00 83.31 106 PRO A N 1
ATOM 903 C CA . PRO A 1 106 ? -15.808 7.922 16.357 1.00 83.31 106 PRO A CA 1
ATOM 904 C C . PRO A 1 106 ? -16.638 6.630 16.437 1.00 83.31 106 PRO A C 1
ATOM 906 O O . PRO A 1 106 ? -17.806 6.670 16.812 1.00 83.31 106 PRO A O 1
ATOM 909 N N . LEU A 1 107 ? -16.056 5.477 16.095 1.00 83.56 107 LEU A N 1
ATOM 910 C CA . LEU A 1 107 ? -16.696 4.168 16.246 1.00 83.56 107 LEU A CA 1
ATOM 911 C C . LEU A 1 107 ? -16.474 3.568 17.647 1.00 83.56 107 LEU A C 1
ATOM 913 O O . LEU A 1 107 ? -16.958 2.470 17.910 1.00 83.56 107 LEU A O 1
ATOM 917 N N . GLY A 1 108 ? -15.745 4.262 18.531 1.00 83.12 108 GLY A N 1
ATOM 918 C CA . GLY A 1 108 ? -15.407 3.796 19.878 1.00 83.12 108 GLY A CA 1
ATOM 919 C C . GLY A 1 108 ? -14.255 2.788 19.920 1.00 83.12 108 GLY A C 1
ATOM 920 O O . GLY A 1 108 ? -14.040 2.150 20.950 1.00 83.12 108 GLY A O 1
ATOM 921 N N . TYR A 1 109 ? -13.512 2.621 18.819 1.00 85.19 109 TYR A N 1
ATOM 922 C CA . TYR A 1 109 ? -12.386 1.691 18.742 1.00 85.19 109 TYR A CA 1
ATOM 923 C C . TYR A 1 109 ? -11.053 2.438 18.706 1.00 85.19 109 TYR A C 1
ATOM 925 O O . TYR A 1 109 ? -10.828 3.310 17.869 1.00 85.19 109 TYR A O 1
ATOM 933 N N . HIS A 1 110 ? -10.120 2.023 19.564 1.00 84.75 110 HIS A N 1
ATOM 934 C CA . HIS A 1 110 ? -8.773 2.590 19.636 1.00 84.75 110 HIS A CA 1
ATOM 935 C C . HIS A 1 110 ? -7.708 1.518 19.375 1.00 84.75 110 HIS A C 1
ATOM 937 O O . HIS A 1 110 ? -7.027 1.085 20.309 1.00 84.75 110 HIS A O 1
ATOM 943 N N . PRO A 1 111 ? -7.535 1.075 18.117 1.00 85.62 111 PRO A N 1
ATOM 944 C CA . PRO A 1 111 ? -6.546 0.057 17.805 1.00 85.62 111 PRO A CA 1
ATOM 945 C C . PRO A 1 111 ? -5.123 0.573 18.034 1.00 85.62 111 PRO A C 1
ATOM 947 O O . PRO A 1 111 ? -4.834 1.777 17.926 1.00 85.62 111 PRO A O 1
ATOM 950 N N . LYS A 1 112 ? -4.193 -0.343 18.324 1.00 89.06 112 LYS A N 1
ATOM 951 C CA . LYS A 1 112 ? -2.786 0.019 18.522 1.00 89.06 112 LYS A CA 1
ATOM 952 C C . LYS A 1 112 ? -2.208 0.608 17.234 1.00 89.06 112 LYS A C 1
ATOM 954 O O . LYS A 1 112 ? -2.408 0.088 16.134 1.00 89.06 112 LYS A O 1
ATOM 959 N N . LYS A 1 113 ? -1.413 1.676 17.382 1.00 88.25 113 LYS A N 1
ATOM 960 C CA . LYS A 1 113 ? -0.732 2.360 16.263 1.00 88.25 113 LYS A CA 1
ATOM 961 C C . LYS A 1 113 ? 0.114 1.389 15.429 1.00 88.25 113 LYS A C 1
ATOM 963 O O . LYS A 1 113 ? 0.021 1.401 14.208 1.00 88.25 113 LYS A O 1
ATOM 968 N N . ALA A 1 114 ? 0.866 0.506 16.091 1.00 88.88 114 ALA A N 1
ATOM 969 C CA . ALA A 1 114 ? 1.690 -0.506 15.430 1.00 88.88 114 ALA A CA 1
ATOM 970 C C . ALA A 1 114 ? 0.850 -1.509 14.621 1.00 88.88 114 ALA A C 1
ATOM 972 O O . ALA A 1 114 ? 1.129 -1.733 13.448 1.00 88.88 114 ALA A O 1
ATOM 973 N N . ASN A 1 115 ? -0.221 -2.051 15.206 1.00 90.00 115 ASN A N 1
ATOM 974 C CA . ASN A 1 115 ? -1.091 -3.021 14.533 1.00 90.00 115 ASN A CA 1
ATOM 975 C C . ASN A 1 115 ? -1.790 -2.406 13.315 1.00 90.00 115 ASN A C 1
ATOM 977 O O . ASN A 1 115 ? -1.858 -3.028 12.257 1.00 90.00 115 ASN A O 1
ATOM 981 N N . THR A 1 116 ? -2.241 -1.156 13.441 1.00 90.00 116 THR A N 1
ATOM 982 C CA . THR A 1 116 ? -2.850 -0.406 12.334 1.00 90.00 116 THR A CA 1
ATOM 983 C C . THR A 1 116 ? -1.840 -0.167 11.210 1.00 90.00 116 THR A C 1
ATOM 985 O O . THR A 1 116 ? -2.159 -0.374 10.040 1.00 90.00 116 THR A O 1
ATOM 988 N N . PHE A 1 117 ? -0.602 0.201 11.550 1.00 92.06 117 PHE A N 1
ATOM 989 C CA . PHE A 1 117 ? 0.476 0.377 10.577 1.00 92.06 117 PHE A CA 1
ATOM 990 C C . PHE A 1 117 ? 0.811 -0.923 9.838 1.00 92.06 117 PHE A C 1
ATOM 992 O O . PHE A 1 117 ? 0.821 -0.934 8.609 1.00 92.06 117 PHE A O 1
ATOM 999 N N . PHE A 1 118 ? 1.007 -2.034 10.552 1.00 91.75 118 PHE A N 1
ATOM 1000 C CA . PHE A 1 118 ? 1.296 -3.323 9.921 1.00 91.75 118 PHE A CA 1
ATOM 1001 C C . PHE A 1 118 ? 0.132 -3.834 9.067 1.00 91.75 118 PHE A C 1
ATOM 1003 O O . PHE A 1 118 ? 0.365 -4.337 7.970 1.00 91.75 118 PHE A O 1
ATOM 1010 N N . ALA A 1 119 ? -1.118 -3.647 9.504 1.00 91.56 119 ALA A N 1
ATOM 1011 C CA . ALA A 1 119 ? -2.291 -3.988 8.700 1.00 91.56 119 ALA A CA 1
ATOM 1012 C C . ALA A 1 119 ? -2.327 -3.192 7.385 1.00 91.56 119 ALA A C 1
ATOM 1014 O O . ALA A 1 119 ? -2.566 -3.759 6.318 1.00 91.56 119 ALA A O 1
ATOM 1015 N N . VAL A 1 120 ? -2.025 -1.891 7.443 1.00 91.31 120 VAL A N 1
ATOM 1016 C CA . VAL A 1 120 ? -1.907 -1.034 6.257 1.00 91.31 120 VAL A CA 1
ATOM 1017 C C . VAL A 1 120 ? -0.759 -1.491 5.357 1.00 91.31 120 VAL A C 1
ATOM 1019 O O . VAL A 1 120 ? -0.941 -1.559 4.144 1.00 91.31 120 VAL A O 1
ATOM 1022 N N . MET A 1 121 ? 0.393 -1.863 5.920 1.00 92.00 121 MET A N 1
ATOM 1023 C CA . MET A 1 121 ? 1.536 -2.354 5.143 1.00 92.00 121 MET A CA 1
ATOM 1024 C C . MET A 1 121 ? 1.247 -3.669 4.424 1.00 92.00 121 MET A C 1
ATOM 1026 O O . MET A 1 121 ? 1.533 -3.779 3.234 1.00 92.00 121 MET A O 1
ATOM 1030 N N . ILE A 1 122 ? 0.604 -4.625 5.098 1.00 92.19 122 ILE A N 1
ATOM 1031 C CA . ILE A 1 122 ? 0.145 -5.877 4.481 1.00 92.19 122 ILE A CA 1
ATOM 1032 C C . ILE A 1 122 ? -0.860 -5.582 3.363 1.00 92.19 122 ILE A C 1
ATOM 1034 O O . ILE A 1 122 ? -0.770 -6.163 2.283 1.00 92.19 122 ILE A O 1
ATOM 1038 N N . GLY A 1 123 ? -1.784 -4.644 3.590 1.00 91.56 123 GLY A N 1
ATOM 1039 C CA . GLY A 1 123 ? -2.724 -4.204 2.564 1.00 91.56 123 GLY A CA 1
ATOM 1040 C C . GLY A 1 123 ? -2.023 -3.616 1.338 1.00 91.56 123 GLY A C 1
ATOM 1041 O O . GLY A 1 123 ? -2.327 -3.994 0.209 1.00 91.56 123 GLY A O 1
ATOM 1042 N N . TYR A 1 124 ? -1.045 -2.730 1.536 1.00 90.44 124 TYR A N 1
ATOM 1043 C CA . TYR A 1 124 ? -0.266 -2.173 0.429 1.00 90.44 124 TYR A CA 1
ATOM 1044 C C . TYR A 1 124 ? 0.521 -3.243 -0.322 1.00 90.44 124 TYR A C 1
ATOM 1046 O O . TYR A 1 124 ? 0.493 -3.242 -1.549 1.00 90.44 124 TYR A O 1
ATOM 1054 N N . LEU A 1 125 ? 1.156 -4.176 0.391 1.00 91.75 125 LEU A N 1
ATOM 1055 C CA . LEU A 1 125 ? 1.891 -5.281 -0.219 1.00 91.75 125 LEU A CA 1
ATOM 1056 C C . LEU A 1 125 ? 0.973 -6.153 -1.085 1.00 91.75 125 LEU A C 1
ATOM 1058 O O . LEU A 1 125 ? 1.289 -6.437 -2.237 1.00 91.75 125 LEU A O 1
ATOM 1062 N N . ALA A 1 126 ? -0.196 -6.526 -0.567 1.00 92.06 126 ALA A N 1
ATOM 1063 C CA . ALA A 1 126 ? -1.148 -7.342 -1.312 1.00 92.06 126 ALA A CA 1
ATOM 1064 C C . ALA A 1 126 ? -1.724 -6.623 -2.541 1.00 92.06 126 ALA A C 1
ATOM 1066 O O . ALA A 1 126 ? -1.939 -7.263 -3.569 1.00 92.06 126 ALA A O 1
ATOM 1067 N N . ASN A 1 127 ? -1.921 -5.303 -2.464 1.00 89.88 127 ASN A N 1
ATOM 1068 C CA . ASN A 1 127 ? -2.367 -4.503 -3.606 1.00 89.88 127 ASN A CA 1
ATOM 1069 C C . ASN A 1 127 ? -1.350 -4.465 -4.760 1.00 89.88 127 ASN A C 1
ATOM 1071 O O . ASN A 1 127 ? -1.777 -4.279 -5.896 1.00 89.88 127 ASN A O 1
ATOM 1075 N N . GLN A 1 128 ? -0.049 -4.650 -4.497 1.00 87.56 128 GLN A N 1
ATOM 1076 C CA . GLN A 1 128 ? 0.967 -4.745 -5.556 1.00 87.56 128 GLN A CA 1
ATOM 1077 C C . GLN A 1 128 ? 0.886 -6.068 -6.328 1.00 87.56 128 GLN A C 1
ATOM 1079 O O . GLN A 1 128 ? 1.201 -6.109 -7.512 1.00 87.56 128 GLN A O 1
ATOM 1084 N N . GLY A 1 129 ? 0.461 -7.151 -5.668 1.00 87.12 129 GLY A N 1
ATOM 1085 C CA . GLY A 1 129 ? 0.298 -8.456 -6.310 1.00 87.12 129 GLY A CA 1
ATOM 1086 C C . GLY A 1 129 ? -1.041 -8.596 -7.029 1.00 87.12 129 GLY A C 1
ATOM 1087 O O . GLY A 1 129 ? -1.093 -9.018 -8.181 1.00 87.12 129 GLY A O 1
ATOM 1088 N N . VAL A 1 130 ? -2.137 -8.242 -6.351 1.00 84.31 130 VAL A N 1
ATOM 1089 C CA . VAL A 1 130 ? -3.484 -8.332 -6.920 1.00 84.31 130 VAL A CA 1
ATOM 1090 C C . VAL A 1 130 ? -4.256 -7.052 -6.614 1.00 84.31 130 VAL A C 1
ATOM 1092 O O . VAL A 1 130 ? -4.450 -6.710 -5.441 1.00 84.31 130 VAL A O 1
ATOM 1095 N N . PRO A 1 131 ? -4.771 -6.359 -7.644 1.00 79.31 131 PRO A N 1
ATOM 1096 C CA . PRO A 1 131 ? -5.521 -5.136 -7.431 1.00 79.31 131 PRO A CA 1
ATOM 1097 C C . PRO A 1 131 ? -6.747 -5.413 -6.552 1.00 79.31 131 PRO A C 1
ATOM 1099 O O . PRO A 1 131 ? -7.500 -6.355 -6.797 1.00 79.31 131 PRO A O 1
ATOM 1102 N N . ARG A 1 132 ? -6.967 -4.545 -5.554 1.00 78.88 132 ARG A N 1
ATOM 1103 C CA . ARG A 1 132 ? -8.118 -4.529 -4.622 1.00 78.88 132 ARG A CA 1
ATOM 1104 C C . ARG A 1 132 ? -8.093 -5.574 -3.498 1.00 78.88 132 ARG A C 1
ATOM 1106 O O . ARG A 1 132 ? -8.862 -5.426 -2.551 1.00 78.88 132 ARG A O 1
ATOM 1113 N N . LEU A 1 133 ? -7.205 -6.576 -3.521 1.00 87.06 133 LEU A N 1
ATOM 1114 C CA . LEU A 1 133 ? -7.105 -7.539 -2.407 1.00 87.06 133 LEU A CA 1
ATOM 1115 C C . LEU A 1 133 ? -6.586 -6.902 -1.114 1.00 87.06 133 LEU A C 1
ATOM 1117 O O . LEU A 1 133 ? -6.954 -7.325 -0.018 1.00 87.06 133 LEU A O 1
ATOM 1121 N N . GLY A 1 134 ? -5.755 -5.871 -1.224 1.00 87.12 134 GLY A N 1
ATOM 1122 C CA . GLY A 1 134 ? -5.146 -5.213 -0.076 1.00 87.12 134 GLY A CA 1
ATOM 1123 C C . GLY A 1 134 ? -6.131 -4.520 0.855 1.00 87.12 134 GLY A C 1
ATOM 1124 O O . GLY A 1 134 ? -5.893 -4.451 2.059 1.00 87.12 134 GLY A O 1
ATOM 1125 N N . GLU A 1 135 ? -7.257 -4.043 0.327 1.00 87.75 135 GLU A N 1
ATOM 1126 C CA . GLU A 1 135 ? -8.301 -3.401 1.133 1.00 87.75 135 GLU A CA 1
ATOM 1127 C C . GLU A 1 135 ? -9.047 -4.416 1.999 1.00 87.75 135 GLU A C 1
ATOM 1129 O O . GLU A 1 135 ? -9.295 -4.168 3.179 1.00 87.75 135 GLU A O 1
ATOM 1134 N N . VAL A 1 136 ? -9.323 -5.594 1.438 1.00 88.81 136 VAL A N 1
ATOM 1135 C CA . VAL A 1 136 ? -9.931 -6.706 2.174 1.00 88.81 136 VAL A CA 1
ATOM 1136 C C . VAL A 1 136 ? -8.959 -7.212 3.236 1.00 88.81 136 VAL A C 1
ATOM 1138 O O . VAL A 1 136 ? -9.318 -7.314 4.407 1.00 88.81 136 VAL A O 1
ATOM 1141 N N . LEU A 1 137 ? -7.701 -7.450 2.858 1.00 88.88 137 LEU A N 1
ATOM 1142 C CA . LEU A 1 137 ? -6.699 -8.010 3.763 1.00 88.88 137 LEU A CA 1
ATOM 1143 C C . LEU A 1 137 ? -6.378 -7.090 4.941 1.00 88.88 137 LEU A C 1
ATOM 1145 O O . LEU A 1 137 ? -6.305 -7.583 6.067 1.00 88.88 137 LEU A O 1
ATOM 1149 N N . LYS A 1 138 ? -6.250 -5.768 4.738 1.00 88.69 138 LYS A N 1
ATOM 1150 C CA . LYS A 1 138 ? -6.007 -4.844 5.862 1.00 88.69 138 LYS A CA 1
ATOM 1151 C C . LYS A 1 138 ? -7.155 -4.863 6.877 1.00 88.69 138 LYS A C 1
ATOM 1153 O O . LYS A 1 138 ? -6.895 -4.874 8.080 1.00 88.69 138 LYS A O 1
ATOM 1158 N N . CYS A 1 139 ? -8.405 -4.943 6.410 1.00 88.56 139 CYS A N 1
ATOM 1159 C CA . CYS A 1 139 ? -9.579 -5.097 7.271 1.00 88.56 139 CYS A CA 1
ATOM 1160 C C . CYS A 1 139 ? -9.561 -6.416 8.027 1.00 88.56 139 CYS A C 1
ATOM 1162 O O . CYS A 1 139 ? -9.743 -6.423 9.239 1.00 88.56 139 CYS A O 1
ATOM 1164 N N . THR A 1 140 ? -9.337 -7.530 7.331 1.00 89.38 140 THR A N 1
ATOM 1165 C CA . THR A 1 140 ? -9.363 -8.862 7.941 1.00 89.38 140 THR A CA 1
ATOM 1166 C C . THR A 1 140 ? -8.262 -9.024 8.983 1.00 89.38 140 THR A C 1
ATOM 1168 O O . THR A 1 140 ? -8.510 -9.545 10.070 1.00 89.38 140 THR A O 1
ATOM 1171 N N . VAL A 1 141 ? -7.051 -8.549 8.680 1.00 89.94 141 VAL A N 1
ATOM 1172 C CA . VAL A 1 141 ? -5.924 -8.575 9.616 1.00 89.94 141 VAL A CA 1
ATOM 1173 C C . VAL A 1 141 ? -6.255 -7.729 10.841 1.00 89.94 141 VAL A C 1
ATOM 1175 O O . VAL A 1 141 ? -6.208 -8.241 11.958 1.00 89.94 141 VAL A O 1
ATOM 1178 N N . LEU A 1 142 ? -6.660 -6.469 10.663 1.00 89.06 142 LEU A N 1
ATOM 1179 C CA . LEU A 1 142 ? -6.938 -5.600 11.806 1.00 89.06 142 LEU A CA 1
ATOM 1180 C C . LEU A 1 142 ? -8.136 -6.089 12.635 1.00 89.06 142 LEU A C 1
ATOM 1182 O O . LEU A 1 142 ? -8.063 -6.077 13.861 1.00 89.06 142 LEU A O 1
ATOM 1186 N N . ALA A 1 143 ? -9.186 -6.603 11.988 1.00 88.44 143 ALA A N 1
ATOM 1187 C CA . ALA A 1 143 ? -10.329 -7.224 12.656 1.00 88.44 143 ALA A CA 1
ATOM 1188 C C . ALA A 1 143 ? -9.894 -8.378 13.568 1.00 88.44 143 ALA A C 1
ATOM 1190 O O . ALA A 1 143 ? -10.363 -8.493 14.699 1.00 88.44 143 ALA A O 1
ATOM 1191 N N . LYS A 1 144 ? -8.956 -9.212 13.101 1.00 86.81 144 LYS A N 1
ATOM 1192 C CA . LYS A 1 144 ? -8.439 -10.352 13.864 1.00 86.81 144 LYS A CA 1
ATOM 1193 C C . LYS A 1 144 ? -7.579 -9.923 15.055 1.00 86.81 144 LYS A C 1
ATOM 1195 O O . LYS A 1 144 ? -7.706 -10.512 16.125 1.00 86.81 144 LYS A O 1
ATOM 1200 N N . TYR A 1 145 ? -6.707 -8.929 14.880 1.00 86.81 145 TYR A N 1
ATOM 1201 C CA . TYR A 1 145 ? -5.785 -8.487 15.936 1.00 86.81 145 TYR A CA 1
ATOM 1202 C C . TYR A 1 145 ? -6.453 -7.601 16.994 1.00 86.81 145 TYR A C 1
ATOM 1204 O O . TYR A 1 145 ? -6.157 -7.743 18.178 1.00 86.81 145 TYR A O 1
ATOM 1212 N N . GLU A 1 146 ? -7.351 -6.707 16.583 1.00 85.12 146 GLU A N 1
ATOM 1213 C CA . GLU A 1 146 ? -7.971 -5.697 17.457 1.00 85.12 146 GLU A CA 1
ATOM 1214 C C . GLU A 1 146 ? -9.417 -6.052 17.840 1.00 85.12 146 GLU A C 1
ATOM 1216 O O . GLU A 1 146 ? -10.069 -5.303 18.561 1.00 85.12 146 GLU A O 1
ATOM 1221 N N . LYS A 1 147 ? -9.926 -7.209 17.383 1.00 83.44 147 LYS A N 1
ATOM 1222 C CA . LYS A 1 147 ? -11.294 -7.705 17.634 1.00 83.44 147 LYS A CA 1
ATOM 1223 C C . LYS A 1 147 ? -12.389 -6.711 17.221 1.00 83.44 147 LYS A C 1
ATOM 1225 O O . LYS A 1 147 ? -13.463 -6.668 17.818 1.00 83.44 147 LYS A O 1
ATOM 1230 N N . ILE A 1 148 ? -12.118 -5.923 16.184 1.00 84.00 148 ILE A N 1
ATOM 1231 C CA . ILE A 1 148 ? -13.067 -4.967 15.609 1.00 84.00 148 ILE A CA 1
ATOM 1232 C C . ILE A 1 148 ? -13.883 -5.695 14.529 1.00 84.00 148 ILE A C 1
ATOM 1234 O O . ILE A 1 148 ? -13.290 -6.389 13.699 1.00 84.00 148 ILE A O 1
ATOM 1238 N N . PRO A 1 149 ? -15.219 -5.552 14.485 1.00 85.19 149 PRO A N 1
ATOM 1239 C CA . PRO A 1 149 ? -16.026 -6.142 13.421 1.00 85.19 149 PRO A CA 1
ATOM 1240 C C . PRO A 1 149 ? -15.588 -5.620 12.045 1.00 85.19 149 PRO A C 1
ATOM 1242 O O . PRO A 1 149 ? -15.516 -4.410 11.813 1.00 85.19 149 PRO A O 1
ATOM 1245 N N . ALA A 1 150 ? -15.319 -6.546 11.118 1.00 83.38 150 ALA A N 1
ATOM 1246 C CA . ALA A 1 150 ? -14.820 -6.228 9.779 1.00 83.38 150 ALA A CA 1
ATOM 1247 C C . ALA A 1 150 ? -15.769 -5.300 9.000 1.00 83.38 150 ALA A C 1
ATOM 1249 O O . ALA A 1 150 ? -15.298 -4.436 8.265 1.00 83.38 150 ALA A O 1
ATOM 1250 N N . ASP A 1 151 ? -17.081 -5.400 9.225 1.00 84.31 151 ASP A N 1
ATOM 1251 C CA . ASP A 1 151 ? -18.091 -4.562 8.566 1.00 84.31 151 ASP A CA 1
ATOM 1252 C C . ASP A 1 151 ? -17.895 -3.069 8.865 1.00 84.31 151 ASP A C 1
ATOM 12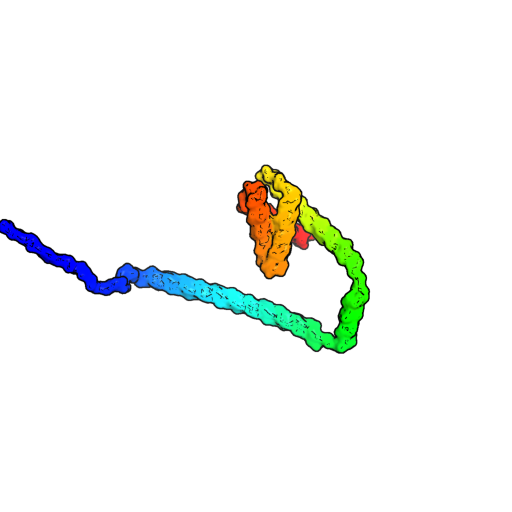54 O O . ASP A 1 151 ? -18.016 -2.220 7.980 1.00 84.31 151 ASP A O 1
ATOM 1258 N N . LYS A 1 152 ? -17.520 -2.735 10.108 1.00 84.81 152 LYS A N 1
ATOM 1259 C CA . LYS A 1 152 ? -17.229 -1.352 10.511 1.00 84.81 152 LYS A CA 1
ATOM 1260 C C . LYS A 1 152 ? -15.929 -0.854 9.880 1.00 84.81 152 LYS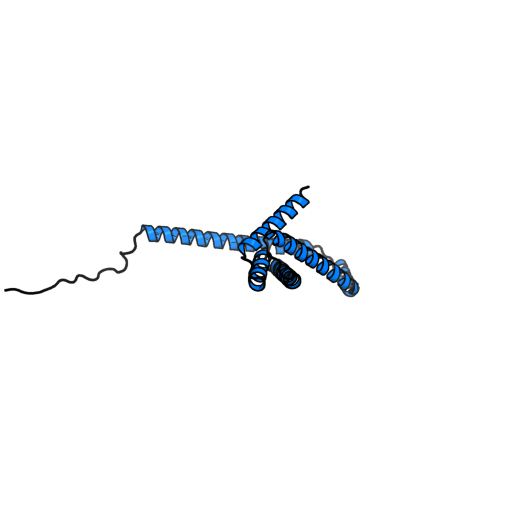 A C 1
ATOM 1262 O O . LYS A 1 152 ? -15.863 0.292 9.444 1.00 84.81 152 LYS A O 1
ATOM 1267 N N . LEU A 1 153 ? -14.917 -1.718 9.787 1.00 85.00 153 LEU A N 1
ATOM 1268 C CA . LEU A 1 153 ? -13.633 -1.393 9.159 1.00 85.00 153 LEU A CA 1
ATOM 1269 C C . LEU A 1 153 ? -13.765 -1.174 7.646 1.00 85.00 153 LEU A C 1
ATOM 1271 O O . LEU A 1 153 ? -13.161 -0.255 7.104 1.00 85.00 153 LEU A O 1
ATOM 1275 N N . VAL A 1 154 ? -14.575 -1.976 6.954 1.00 87.19 154 VAL A N 1
ATOM 1276 C CA . VAL A 1 154 ? -14.837 -1.777 5.521 1.00 87.19 154 VAL A CA 1
ATOM 1277 C C . VAL A 1 154 ? -15.536 -0.435 5.290 1.00 87.19 154 VAL A C 1
ATOM 1279 O O . VAL A 1 154 ? -15.157 0.299 4.378 1.00 87.19 154 VAL A O 1
ATOM 1282 N N . GLY A 1 155 ? -16.483 -0.067 6.160 1.00 85.69 155 GLY A N 1
ATOM 1283 C CA . GLY A 1 155 ? -17.140 1.241 6.120 1.00 85.69 155 GLY A CA 1
ATOM 1284 C C . GLY A 1 155 ? -16.164 2.418 6.220 1.00 85.69 155 GLY A C 1
ATOM 1285 O O . GLY A 1 155 ? -16.278 3.365 5.442 1.00 85.69 155 GLY A O 1
ATOM 1286 N N . THR A 1 156 ? -15.161 2.348 7.106 1.00 87.75 156 THR A N 1
ATOM 1287 C CA . THR A 1 156 ? -14.159 3.426 7.225 1.00 87.75 156 THR A CA 1
ATOM 1288 C C . THR A 1 156 ? -13.262 3.538 5.999 1.00 87.75 156 THR A C 1
ATOM 1290 O O . THR A 1 156 ? -12.901 4.650 5.633 1.00 87.75 156 THR A O 1
ATOM 1293 N N . ILE A 1 157 ? -12.941 2.432 5.319 1.00 86.44 157 ILE A N 1
ATOM 1294 C CA . ILE A 1 157 ? -12.175 2.475 4.061 1.00 86.44 157 ILE A CA 1
ATOM 1295 C C . ILE A 1 157 ? -12.994 3.113 2.946 1.00 86.44 157 ILE A C 1
ATOM 1297 O O . ILE A 1 157 ? -12.475 3.932 2.198 1.00 86.44 157 ILE A O 1
ATOM 1301 N N . ILE A 1 158 ? -14.264 2.738 2.799 1.00 87.31 158 ILE A N 1
ATOM 1302 C CA . ILE A 1 158 ? -15.108 3.318 1.748 1.00 87.31 158 ILE A CA 1
ATOM 1303 C C . ILE A 1 158 ? -15.247 4.825 1.975 1.00 87.31 158 ILE A C 1
ATOM 1305 O O . ILE A 1 158 ? -15.099 5.598 1.030 1.00 87.31 158 ILE A O 1
ATOM 1309 N N . LEU A 1 159 ? -15.449 5.243 3.229 1.00 88.06 159 LEU A N 1
ATOM 1310 C CA . LEU A 1 159 ? -15.473 6.655 3.602 1.00 88.06 159 LEU A CA 1
ATOM 1311 C C . LEU A 1 159 ? -14.140 7.349 3.288 1.00 88.06 159 LEU A C 1
ATOM 1313 O O . LEU A 1 159 ? -14.140 8.431 2.712 1.00 88.06 159 LEU A O 1
ATOM 1317 N N . GLU A 1 160 ? -13.013 6.708 3.605 1.00 85.69 160 GLU A N 1
ATOM 1318 C CA . GLU A 1 160 ? -11.669 7.180 3.253 1.00 85.69 160 GLU A CA 1
ATOM 1319 C C . GLU A 1 160 ? -11.551 7.445 1.743 1.00 85.69 160 GLU A C 1
ATOM 1321 O O . GLU A 1 160 ? -11.133 8.526 1.338 1.00 85.69 160 GLU A O 1
ATOM 1326 N N . ARG A 1 161 ? -11.979 6.490 0.903 1.00 87.75 161 ARG A N 1
ATOM 1327 C CA . ARG A 1 161 ? -11.938 6.617 -0.563 1.00 87.75 161 ARG A CA 1
ATOM 1328 C C . ARG A 1 161 ? -12.870 7.694 -1.093 1.00 87.75 161 ARG A C 1
ATOM 1330 O O . ARG A 1 161 ? -12.505 8.381 -2.041 1.00 87.75 161 ARG A O 1
ATOM 1337 N N . LEU A 1 162 ? -14.055 7.826 -0.504 1.00 88.94 162 LEU A N 1
ATOM 1338 C CA . LEU A 1 162 ? -15.013 8.854 -0.885 1.00 88.94 162 LEU A CA 1
ATOM 1339 C C . LEU A 1 162 ? -14.444 10.245 -0.602 1.00 88.94 162 LEU A C 1
ATOM 1341 O O . LEU A 1 162 ? -14.476 11.101 -1.480 1.00 88.94 162 LEU A O 1
ATOM 1345 N N . ILE A 1 163 ? -13.879 10.445 0.592 1.00 87.62 163 ILE A N 1
ATOM 1346 C CA . ILE A 1 163 ? -13.224 11.702 0.963 1.00 87.62 163 ILE A CA 1
ATOM 1347 C C . ILE A 1 163 ? -12.060 11.974 0.010 1.00 87.62 163 ILE A C 1
ATOM 1349 O O . ILE A 1 163 ? -12.003 13.054 -0.569 1.00 87.62 163 ILE A O 1
ATOM 1353 N N . ASP A 1 164 ? -11.178 10.998 -0.220 1.00 86.38 164 ASP A N 1
ATOM 1354 C CA . ASP A 1 164 ? -10.037 11.164 -1.127 1.00 86.38 164 ASP A CA 1
ATOM 1355 C C . ASP A 1 164 ? -10.496 11.541 -2.555 1.00 86.38 164 ASP A C 1
ATOM 1357 O O . ASP A 1 164 ? -9.919 12.435 -3.168 1.00 86.38 164 ASP A O 1
ATOM 1361 N N . ALA A 1 165 ? -11.567 10.926 -3.071 1.00 90.88 165 ALA A N 1
ATOM 1362 C CA . ALA A 1 165 ? -12.119 11.235 -4.393 1.00 90.88 165 ALA A CA 1
ATOM 1363 C C . ALA A 1 165 ? -12.741 12.638 -4.474 1.00 90.88 165 ALA A C 1
ATOM 1365 O O . ALA A 1 165 ? -12.540 13.335 -5.464 1.00 90.88 165 ALA A O 1
ATOM 1366 N N . VAL A 1 166 ? -13.466 13.065 -3.435 1.00 93.12 166 VAL A N 1
ATOM 1367 C CA . VAL A 1 166 ? -14.030 14.423 -3.354 1.00 93.12 166 VAL A CA 1
ATOM 1368 C C . VAL A 1 166 ? -12.914 15.463 -3.278 1.00 93.12 166 VAL A C 1
ATOM 1370 O O . VAL A 1 166 ? -12.973 16.467 -3.975 1.00 93.12 166 VAL A O 1
ATOM 1373 N N . THR A 1 167 ? -11.871 15.197 -2.491 1.00 90.44 167 THR A N 1
ATOM 1374 C CA . THR A 1 167 ? -10.734 16.120 -2.329 1.00 90.44 167 THR A CA 1
ATOM 1375 C C . THR A 1 167 ? -9.914 16.262 -3.612 1.00 90.44 167 THR A C 1
ATOM 1377 O O . THR A 1 167 ? -9.280 17.285 -3.809 1.00 90.44 167 THR A O 1
ATOM 1380 N N . LEU A 1 168 ? -9.898 15.241 -4.474 1.00 90.94 168 LEU A N 1
ATOM 1381 C CA . LEU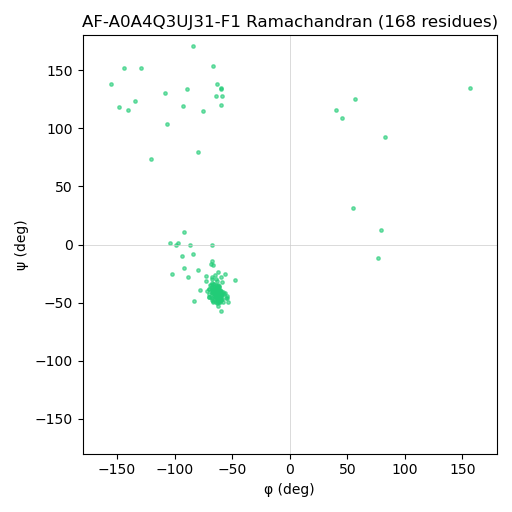 A 1 168 ? -9.258 15.317 -5.792 1.00 90.94 168 LEU A CA 1
ATOM 1382 C C . LEU A 1 168 ? -10.112 16.035 -6.843 1.00 90.94 168 LEU A C 1
ATOM 1384 O O . LEU A 1 168 ? -9.578 16.445 -7.870 1.00 90.94 168 LEU A O 1
ATOM 1388 N N . LEU A 1 169 ? -11.427 16.105 -6.635 1.00 91.56 169 LEU A N 1
ATOM 1389 C CA . LEU A 1 169 ? -12.362 16.719 -7.576 1.00 91.56 169 LEU A CA 1
ATOM 1390 C C . LEU A 1 169 ? -12.536 18.228 -7.337 1.00 91.56 169 LEU A C 1
ATOM 1392 O O . LEU A 1 169 ? -12.871 18.942 -8.280 1.00 91.56 169 LEU A O 1
ATOM 1396 N N . ILE A 1 170 ? -12.341 18.684 -6.097 1.00 87.19 170 ILE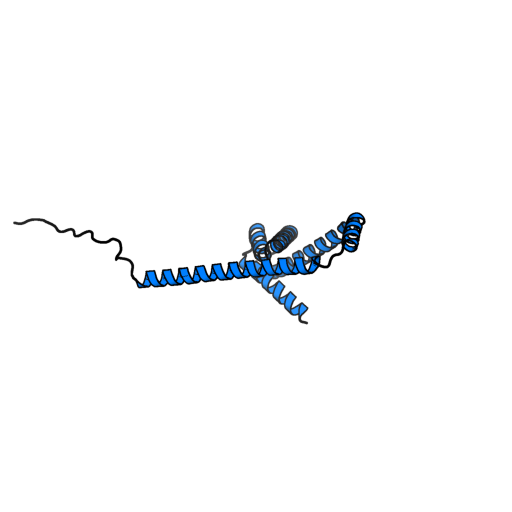 A N 1
ATOM 1397 C CA . ILE A 1 170 ? -12.341 20.101 -5.693 1.00 87.19 170 ILE A CA 1
ATOM 1398 C C . ILE A 1 170 ? -10.966 20.708 -5.972 1.00 87.19 170 ILE A C 1
ATOM 1400 O O . ILE A 1 170 ? -10.934 21.818 -6.545 1.00 87.19 170 ILE A O 1
#

Foldseek 3Di:
DDDDDDDDDDDDDPPPPDPVVVVVVVVVVVVVVVVVVVVVVVVVVVVVVVVVVVVCVVPVPQDPVNVVVVVVCVVPPPCVVVVVVCVVVLVVLLVVLVVLQVLCVVVVFRQDSVQSSVLSVQLVVVCVVPNPVSLQSSLVSSCVPRVDPSVSSNVSVVVVVVVVVVVVVD

Mean predicted aligned error: 12.63 Å

Solvent-accessible surface area (backbone atoms only — not comparable to full-atom values): 9820 Å² total; per-residue (Å²): 143,78,81,92,80,86,80,88,87,78,87,86,70,96,78,73,82,67,59,68,68,58,56,54,52,49,52,52,51,50,53,52,52,51,52,51,51,50,52,52,50,52,50,51,50,50,54,50,52,52,51,51,50,51,53,48,66,71,50,75,79,65,49,75,66,56,54,50,50,53,51,50,50,62,75,69,47,66,67,74,58,52,56,62,51,53,49,53,51,50,50,56,51,45,53,51,26,52,52,57,49,56,64,32,45,87,74,76,42,83,70,55,68,67,56,42,32,52,19,47,48,52,11,54,57,38,34,75,77,39,81,71,49,10,64,56,47,21,30,54,48,40,21,68,77,64,71,44,64,47,71,61,48,51,50,48,52,53,51,50,51,51,51,55,54,52,65,72,72,108

pLDDT: mean 82.45, std 15.03, range [32.59, 95.69]

Radius of gyration: 29.88 Å; Cα contacts (8 Å, |Δi|>4): 75; chains: 1; bounding box: 87×88×51 Å

Secondary structure (DSSP, 8-state):
-----------S-TTS-S-HHHHHHHHHHHHHHHHHHHHHHHHHHHHHHHHHHHHHHHHTT--HHHHHHHHHHHHT--GGGHHHHHHHHHHHHHHHHHHHHHHHGGGT----HHHHHHHHHHHHHHHHHSTTHHHHHHHHHHHHHH---HHHHHHHHHHHHHHHHHHHH-